Protein AF-A0A2H3NKK2-F1 (afdb_monomer_lite)

Foldseek 3Di:
DDDDDDDPPPPPDDDDPPPDPDLVRVLVVLVVVLVVLLVVLVVQLVVLVVVLVVCVVVVHPDVVNVVSVVSNVVSVVVNVVSVVSVVVSVVSVVD

InterPro domains:
  IPR003661 Signal transduction histidine kinase, dimerisation/phosphoacceptor domain [PF00512] (27-88)
  IPR003661 Signal transduction histidine kinase, dimerisation/phosphoacceptor domain [SM00388] (25-94)
  IPR003661 Signal transduction histidine kinase, dimerisation/phosphoacceptor domain [cd00082] (25-88)
  IPR036097 Signal transduction histidine kinase, dimerisation/phosphoacceptor domain superfamily [SSF47384] (25-88)

Sequence (95 aa):
MAHCTRRFFLTRPPPPMANYPDADALHRVLSEIIHDVNNPLSIIHGNAQFLIEVAKEEGDDSPVQEALRDIHDATNQLSKRLERLEDLRDELEGE

Secondary structure (DSSP, 8-state):
-----------PPPPP------HHHHHHHHHHHHHHHHHHHHHHHHHHHHHHHHHHHTT--SHHHHHHHHHHHHHHHHHHHHHHHHHHHHHTT--

Organism: NCBI:txid1469170

pLDDT: mean 78.79, std 16.06, range [39.88, 93.12]

Radius of gyration: 25.17 Å; chains: 1; bounding box: 44×58×66 Å

Structure (mmCIF, N/CA/C/O backbone):
data_AF-A0A2H3NKK2-F1
#
_entry.id   AF-A0A2H3NKK2-F1
#
loop_
_atom_site.group_PDB
_atom_site.id
_atom_site.type_symbol
_atom_site.label_atom_id
_atom_site.label_alt_id
_atom_site.label_comp_id
_atom_site.label_asym_id
_atom_site.label_entity_id
_atom_site.label_seq_id
_atom_site.pdbx_PDB_ins_code
_atom_site.Cartn_x
_atom_site.Cartn_y
_atom_site.Cartn_z
_atom_site.occupancy
_atom_site.B_iso_or_equiv
_atom_site.auth_seq_id
_atom_site.auth_comp_id
_atom_site.auth_asym_id
_atom_site.auth_atom_id
_atom_site.pdbx_PDB_model_num
ATOM 1 N N . MET A 1 1 ? 17.393 51.083 -45.472 1.00 39.88 1 MET A N 1
ATOM 2 C CA . MET A 1 1 ? 17.944 50.609 -44.184 1.00 39.88 1 MET A CA 1
ATOM 3 C C . MET A 1 1 ? 17.092 49.446 -43.703 1.00 39.88 1 MET A C 1
ATOM 5 O O . MET A 1 1 ? 15.972 49.667 -43.274 1.00 39.88 1 MET A O 1
ATOM 9 N N . ALA A 1 2 ? 17.588 48.219 -43.861 1.00 41.88 2 ALA A N 1
ATOM 10 C CA . ALA A 1 2 ? 16.956 46.994 -43.380 1.00 41.88 2 ALA A CA 1
ATOM 11 C C . ALA A 1 2 ? 17.977 46.289 -42.479 1.00 41.88 2 ALA A C 1
ATOM 13 O O . ALA A 1 2 ? 19.014 45.842 -42.964 1.00 41.88 2 ALA A O 1
ATOM 14 N N . HIS A 1 3 ? 17.726 46.255 -41.170 1.00 42.69 3 HIS A N 1
ATOM 15 C CA . HIS A 1 3 ? 18.569 45.529 -40.224 1.00 42.69 3 HIS A CA 1
ATOM 16 C C . HIS A 1 3 ? 18.006 44.122 -40.029 1.00 42.69 3 HIS A C 1
ATOM 18 O O . HIS A 1 3 ? 17.006 43.908 -39.351 1.00 42.69 3 HIS A O 1
ATOM 24 N N . CYS A 1 4 ? 18.664 43.169 -40.684 1.00 42.97 4 CYS A N 1
ATOM 25 C CA . CYS A 1 4 ? 18.510 41.739 -40.477 1.00 42.97 4 CYS A CA 1
ATOM 26 C C . CYS A 1 4 ? 19.227 41.356 -39.174 1.00 42.97 4 CYS A C 1
ATOM 28 O O . CYS A 1 4 ? 20.455 41.269 -39.139 1.00 42.97 4 CYS A O 1
ATOM 30 N N . THR A 1 5 ? 18.476 41.151 -38.092 1.00 49.03 5 THR A N 1
ATOM 31 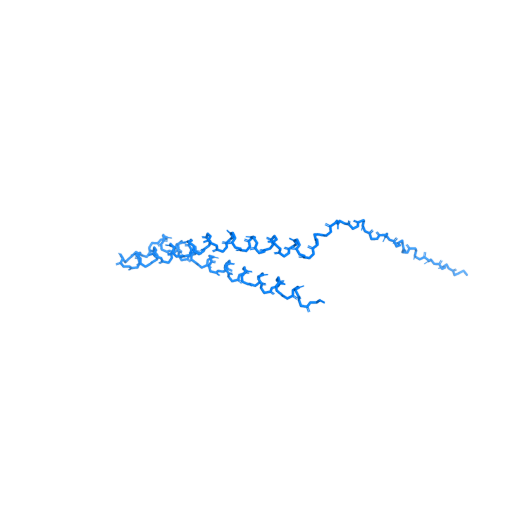C CA . THR A 1 5 ? 19.037 40.682 -36.817 1.00 49.03 5 THR A CA 1
ATOM 32 C C . THR A 1 5 ? 18.934 39.162 -36.759 1.00 49.03 5 THR A C 1
ATOM 34 O O . THR A 1 5 ? 17.911 38.589 -36.389 1.00 49.03 5 THR A O 1
ATOM 37 N N . ARG A 1 6 ? 20.015 38.496 -37.172 1.00 48.00 6 ARG A N 1
ATOM 38 C CA . ARG A 1 6 ? 20.182 37.039 -37.128 1.00 48.00 6 ARG A CA 1
ATOM 39 C C . ARG A 1 6 ? 20.330 36.603 -35.665 1.00 48.00 6 ARG A C 1
ATOM 41 O O . ARG A 1 6 ? 21.358 36.848 -35.039 1.00 48.00 6 ARG A O 1
ATOM 48 N N . ARG A 1 7 ? 19.293 35.981 -35.101 1.00 51.78 7 ARG A N 1
ATOM 49 C CA . ARG A 1 7 ? 19.315 35.412 -33.746 1.00 51.78 7 ARG A CA 1
ATOM 50 C C . ARG A 1 7 ? 20.159 34.135 -33.777 1.00 51.78 7 ARG A C 1
ATOM 52 O O . ARG A 1 7 ? 19.705 33.105 -34.264 1.00 51.78 7 ARG A O 1
ATOM 59 N N . PHE A 1 8 ? 21.401 34.222 -33.306 1.00 47.31 8 PHE A N 1
ATOM 60 C CA . PHE A 1 8 ? 22.242 33.058 -33.032 1.00 47.31 8 PHE A CA 1
ATOM 61 C C . PHE A 1 8 ? 21.591 32.245 -31.903 1.00 47.31 8 PHE A C 1
ATOM 63 O O . PHE A 1 8 ? 21.765 32.545 -30.724 1.00 47.31 8 PHE A O 1
ATOM 70 N N . PHE A 1 9 ? 20.811 31.224 -32.261 1.00 51.16 9 PHE A N 1
ATOM 71 C CA . PHE A 1 9 ? 20.544 30.111 -31.359 1.00 51.16 9 PHE A CA 1
ATOM 72 C C . PHE A 1 9 ? 21.828 29.291 -31.289 1.00 51.16 9 PHE A C 1
ATOM 74 O O . PHE A 1 9 ? 22.134 28.497 -32.175 1.00 51.16 9 PHE A O 1
ATOM 81 N N . LEU A 1 10 ? 22.617 29.558 -30.251 1.00 53.03 10 LEU A N 1
ATOM 82 C CA . LEU A 1 10 ? 23.691 28.681 -29.819 1.00 53.03 10 LEU A CA 1
ATOM 83 C C . LEU A 1 10 ? 23.069 27.311 -29.536 1.00 53.03 10 LEU A C 1
ATOM 85 O O . LEU A 1 10 ? 22.318 27.142 -28.575 1.00 53.03 10 LEU A O 1
ATOM 89 N N . THR A 1 11 ? 23.368 26.346 -30.397 1.00 57.75 11 THR A N 1
ATOM 90 C CA . THR A 1 11 ? 23.194 24.920 -30.139 1.00 57.75 11 THR A CA 1
ATOM 91 C C . THR A 1 11 ? 24.075 24.569 -28.949 1.00 57.75 11 THR A C 1
ATOM 93 O O . THR A 1 11 ? 25.268 24.300 -29.098 1.00 57.75 11 THR A O 1
ATOM 96 N N . ARG A 1 12 ? 23.512 24.652 -27.743 1.00 50.97 12 ARG A N 1
ATOM 97 C CA . ARG A 1 12 ? 24.146 24.095 -26.552 1.00 50.97 12 ARG A CA 1
ATOM 98 C C . ARG A 1 12 ? 24.349 22.601 -26.853 1.00 50.97 12 ARG A C 1
ATOM 100 O O . ARG A 1 12 ? 23.353 21.948 -27.168 1.00 50.97 12 ARG A O 1
ATOM 107 N N . PRO A 1 13 ? 25.585 22.069 -26.848 1.00 56.47 13 PRO A N 1
ATOM 108 C CA . PRO A 1 13 ? 25.771 20.634 -26.994 1.00 56.47 13 PRO A CA 1
ATOM 109 C C . PRO A 1 13 ? 24.979 19.937 -25.880 1.00 56.47 13 PRO A C 1
ATOM 111 O O . PRO A 1 13 ? 24.884 20.502 -24.779 1.00 56.47 13 PRO A O 1
ATOM 114 N N . PRO A 1 14 ? 24.370 18.767 -26.151 1.00 59.53 14 PRO A N 1
ATOM 115 C CA . PRO A 1 14 ? 23.710 18.008 -25.102 1.00 59.53 14 PRO A CA 1
ATOM 116 C C . PRO A 1 14 ? 24.705 17.825 -23.947 1.00 59.53 14 PRO A C 1
ATOM 118 O O . PRO A 1 14 ? 25.903 17.654 -24.208 1.00 59.53 14 PRO A O 1
ATOM 121 N N . PRO A 1 15 ? 24.256 17.940 -22.683 1.00 59.50 15 PRO A N 1
ATOM 122 C CA . PRO A 1 15 ? 25.133 17.690 -21.547 1.00 59.50 15 PRO A CA 1
ATOM 123 C C . PRO A 1 15 ? 25.825 16.332 -21.744 1.00 59.50 15 PRO A C 1
ATOM 125 O O . PRO A 1 15 ? 25.198 15.429 -22.309 1.00 59.50 15 PRO A O 1
ATOM 128 N N . PRO A 1 16 ? 27.106 16.188 -21.344 1.00 55.75 16 PRO A N 1
ATOM 129 C CA . PRO A 1 16 ? 27.801 14.909 -21.451 1.00 55.75 16 PRO A CA 1
ATOM 130 C C . PRO A 1 16 ? 26.899 13.858 -20.822 1.00 55.75 16 PRO A C 1
ATOM 132 O O . PRO A 1 16 ? 26.428 14.092 -19.708 1.00 55.75 16 PRO A O 1
ATOM 135 N N . MET A 1 17 ? 26.592 12.792 -21.572 1.00 51.88 17 MET A N 1
ATOM 136 C CA . MET A 1 17 ? 25.721 11.709 -21.125 1.00 51.88 17 MET A CA 1
ATOM 137 C C . MET A 1 17 ? 26.155 11.327 -19.713 1.00 51.88 17 MET A C 1
ATOM 139 O O . MET A 1 17 ? 27.193 10.692 -19.524 1.00 51.88 17 MET A O 1
ATOM 143 N N . ALA A 1 18 ? 25.387 11.771 -18.714 1.00 54.38 18 ALA A N 1
ATOM 144 C CA . ALA A 1 18 ? 25.393 11.113 -17.429 1.00 54.38 18 ALA A CA 1
ATOM 145 C C . ALA A 1 18 ? 25.158 9.653 -17.784 1.00 54.38 18 ALA A C 1
ATOM 147 O O . ALA A 1 18 ? 24.253 9.372 -18.567 1.00 54.38 18 ALA A O 1
ATOM 148 N N . ASN A 1 19 ? 26.066 8.787 -17.352 1.00 55.38 19 ASN A N 1
ATOM 149 C CA . ASN A 1 19 ? 26.046 7.368 -17.650 1.00 55.38 19 ASN A CA 1
ATOM 150 C C . ASN A 1 19 ? 24.683 6.842 -17.183 1.00 55.38 19 ASN A C 1
ATOM 152 O O . ASN A 1 19 ? 24.498 6.596 -15.991 1.00 55.38 19 ASN A O 1
ATOM 156 N N . TYR A 1 20 ? 23.693 6.827 -18.079 1.00 56.16 20 TYR A N 1
ATOM 157 C CA . TYR A 1 20 ? 22.379 6.302 -17.764 1.00 56.16 20 TYR A CA 1
ATOM 158 C C . TYR A 1 20 ? 22.638 4.841 -17.408 1.00 56.16 20 TYR A C 1
ATOM 160 O O . TYR A 1 20 ? 23.393 4.188 -18.138 1.00 56.16 20 TYR A O 1
ATOM 168 N N . PRO A 1 21 ? 22.142 4.351 -16.259 1.00 60.50 21 PRO A N 1
ATOM 169 C CA . PRO A 1 21 ? 22.272 2.937 -15.960 1.00 60.50 21 PRO A CA 1
ATOM 170 C C . PRO A 1 21 ? 21.763 2.167 -17.178 1.00 60.50 21 PRO A C 1
ATOM 172 O O . PRO A 1 21 ? 20.721 2.522 -17.731 1.00 60.50 21 PRO A O 1
ATOM 175 N N . ASP A 1 22 ? 22.541 1.174 -17.614 1.00 78.69 22 ASP A N 1
ATOM 176 C CA . ASP A 1 22 ? 22.106 0.209 -18.623 1.00 78.69 22 ASP A CA 1
ATOM 177 C C . ASP A 1 22 ? 20.685 -0.255 -18.265 1.00 78.69 22 ASP A C 1
ATOM 179 O O . ASP A 1 22 ? 20.382 -0.381 -17.073 1.00 78.69 22 ASP A O 1
ATOM 183 N N . ALA A 1 23 ? 19.801 -0.448 -19.244 1.00 80.12 23 ALA A N 1
ATOM 184 C CA . ALA A 1 23 ? 18.384 -0.729 -18.987 1.00 80.12 23 ALA A CA 1
ATOM 185 C C . ALA A 1 23 ? 18.223 -1.918 -18.016 1.00 80.12 23 ALA A C 1
ATOM 187 O O . ALA A 1 23 ? 17.445 -1.854 -17.063 1.00 80.12 23 ALA A O 1
ATOM 188 N N . ASP A 1 24 ? 19.099 -2.916 -18.148 1.00 80.62 24 ASP A N 1
ATOM 189 C CA . ASP A 1 24 ? 19.211 -4.082 -17.267 1.00 80.62 24 ASP A CA 1
ATOM 190 C C . ASP A 1 24 ? 19.638 -3.749 -15.826 1.00 80.62 24 ASP A C 1
ATOM 192 O O . ASP A 1 24 ? 19.288 -4.446 -14.867 1.00 80.62 24 ASP A O 1
ATOM 196 N N . ALA A 1 25 ? 20.472 -2.725 -15.642 1.00 82.94 25 ALA A N 1
ATOM 197 C CA . ALA A 1 25 ? 20.875 -2.244 -14.325 1.00 82.94 25 ALA A CA 1
ATOM 198 C C . ALA A 1 25 ? 19.744 -1.442 -13.668 1.00 82.94 25 ALA A C 1
ATOM 200 O O . ALA A 1 25 ? 19.495 -1.614 -12.475 1.00 82.94 25 ALA A O 1
ATOM 201 N N . LEU A 1 26 ? 19.029 -0.616 -14.440 1.00 83.06 26 LEU A N 1
ATOM 202 C CA . LEU A 1 26 ? 17.860 0.117 -13.952 1.00 83.06 26 LEU A CA 1
ATOM 203 C C . LEU A 1 26 ? 16.737 -0.842 -13.540 1.00 83.06 26 LEU A C 1
ATOM 205 O O . LEU A 1 26 ? 16.169 -0.684 -12.461 1.00 83.06 26 LEU A O 1
ATOM 209 N N . HIS A 1 27 ? 16.472 -1.865 -14.353 1.00 84.25 27 HIS A N 1
ATOM 210 C CA . HIS A 1 27 ? 15.470 -2.884 -14.064 1.00 84.25 27 HIS A CA 1
ATOM 211 C C . HIS A 1 27 ? 15.776 -3.624 -12.758 1.00 84.25 27 HIS A C 1
ATOM 213 O O . HIS A 1 27 ? 14.908 -3.740 -11.895 1.00 84.25 27 HIS A O 1
ATOM 219 N N . ARG A 1 28 ? 17.018 -4.093 -12.574 1.00 85.12 28 ARG A N 1
ATOM 220 C CA . ARG A 1 28 ? 17.418 -4.794 -11.343 1.00 85.12 28 ARG A CA 1
ATOM 221 C C . ARG A 1 28 ? 17.196 -3.944 -10.099 1.00 85.12 28 ARG A C 1
ATOM 223 O O . ARG A 1 28 ? 16.588 -4.421 -9.148 1.00 85.12 28 ARG A O 1
ATOM 230 N N . VAL A 1 29 ? 17.619 -2.682 -10.141 1.00 88.25 29 VAL A N 1
ATOM 231 C CA . VAL A 1 29 ? 17.435 -1.751 -9.021 1.00 88.25 29 VAL A CA 1
ATOM 232 C C . VAL A 1 29 ? 15.950 -1.487 -8.756 1.00 88.25 29 VAL A C 1
ATOM 234 O O . VAL A 1 29 ? 15.540 -1.458 -7.599 1.00 88.25 29 VAL A O 1
ATOM 237 N N . LEU A 1 30 ? 15.123 -1.329 -9.796 1.00 87.31 30 LEU A N 1
ATOM 238 C CA . LEU A 1 30 ? 13.675 -1.162 -9.629 1.00 87.31 30 LEU A CA 1
ATOM 239 C C . LEU A 1 30 ? 13.035 -2.398 -8.995 1.00 87.31 30 LEU A C 1
ATOM 241 O O . LEU A 1 30 ? 12.273 -2.255 -8.045 1.00 87.31 30 LEU A O 1
ATOM 245 N N . SER A 1 31 ? 13.375 -3.594 -9.468 1.00 88.19 31 SER A N 1
ATOM 246 C CA . SER A 1 31 ? 12.864 -4.851 -8.916 1.00 88.19 31 SER A CA 1
ATOM 247 C C . SER A 1 31 ? 13.278 -5.060 -7.455 1.00 88.19 31 SER A C 1
ATOM 249 O O . SER A 1 31 ? 12.44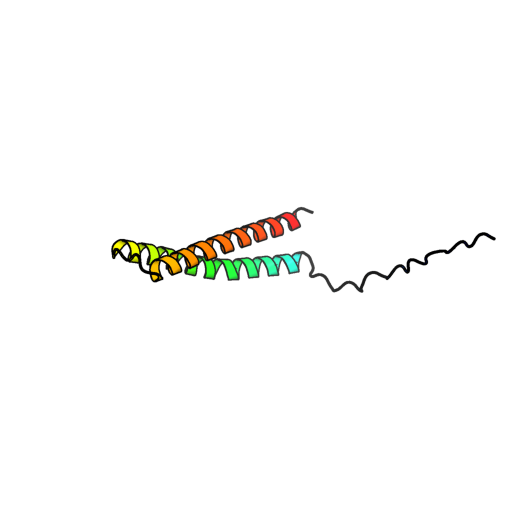1 -5.461 -6.648 1.00 88.19 31 SER A O 1
ATOM 251 N N . GLU A 1 32 ? 14.521 -4.727 -7.089 1.00 89.94 32 GLU A N 1
ATOM 252 C CA . GLU A 1 32 ? 14.986 -4.742 -5.694 1.00 89.94 32 GLU A CA 1
ATOM 253 C C . GLU A 1 32 ? 14.197 -3.754 -4.826 1.00 89.94 32 GLU A C 1
ATOM 255 O O . GLU A 1 32 ? 13.643 -4.146 -3.803 1.00 89.94 32 GLU A O 1
ATOM 260 N N . ILE A 1 33 ? 14.067 -2.493 -5.258 1.00 89.12 33 ILE A N 1
ATOM 261 C CA . ILE A 1 33 ? 13.329 -1.463 -4.509 1.00 89.12 33 ILE A CA 1
ATOM 262 C C . ILE A 1 33 ? 11.865 -1.864 -4.322 1.00 89.12 33 ILE A C 1
ATOM 264 O O . ILE A 1 33 ? 11.325 -1.742 -3.225 1.00 89.12 33 ILE A O 1
ATOM 268 N N . ILE A 1 34 ? 11.209 -2.327 -5.384 1.00 89.69 34 ILE A N 1
ATOM 269 C CA . ILE A 1 34 ? 9.805 -2.729 -5.340 1.00 89.69 34 ILE A CA 1
ATOM 270 C C . ILE A 1 34 ? 9.613 -3.868 -4.338 1.00 89.69 34 ILE A C 1
ATOM 272 O O . ILE A 1 34 ? 8.743 -3.779 -3.472 1.00 89.69 34 ILE A O 1
ATOM 276 N N . HIS A 1 35 ? 10.453 -4.903 -4.403 1.00 88.50 35 HIS A N 1
ATOM 277 C CA . HIS A 1 35 ? 10.412 -6.018 -3.463 1.00 88.50 35 HIS A CA 1
ATOM 278 C C . HIS A 1 35 ? 10.646 -5.557 -2.013 1.00 88.50 35 HIS A C 1
ATOM 280 O O . HIS A 1 35 ? 9.866 -5.888 -1.112 1.00 88.50 35 HIS A O 1
ATOM 286 N N . ASP A 1 36 ? 11.686 -4.751 -1.794 1.00 88.50 36 ASP A N 1
ATOM 287 C CA . ASP A 1 36 ? 12.096 -4.283 -0.470 1.00 88.50 36 ASP A CA 1
ATOM 288 C C . ASP A 1 36 ? 11.072 -3.350 0.177 1.00 88.50 36 ASP A C 1
ATOM 290 O O . ASP A 1 36 ? 11.011 -3.270 1.404 1.00 88.50 36 ASP A O 1
ATOM 294 N N . VAL A 1 37 ? 10.245 -2.668 -0.620 1.00 88.81 37 VAL A N 1
ATOM 295 C CA . VAL A 1 37 ? 9.155 -1.823 -0.121 1.00 88.81 37 VAL A CA 1
ATOM 296 C C . VAL A 1 37 ? 7.848 -2.614 0.028 1.00 88.81 37 VAL A C 1
ATOM 298 O O . VAL A 1 37 ? 7.144 -2.435 1.025 1.00 88.81 37 VAL A O 1
ATOM 301 N N . ASN A 1 38 ? 7.522 -3.523 -0.895 1.00 88.88 38 ASN A N 1
ATOM 302 C CA . ASN A 1 38 ? 6.286 -4.313 -0.834 1.00 88.88 38 ASN A CA 1
ATOM 303 C C . ASN A 1 38 ? 6.220 -5.207 0.411 1.00 88.88 38 ASN A C 1
ATOM 305 O O . ASN A 1 38 ? 5.158 -5.331 1.031 1.00 88.88 38 ASN A O 1
ATOM 309 N N . ASN A 1 39 ? 7.344 -5.801 0.818 1.00 83.75 39 ASN A N 1
ATOM 310 C CA . ASN A 1 39 ? 7.390 -6.682 1.983 1.00 83.75 39 ASN A CA 1
ATOM 311 C C . ASN A 1 39 ? 7.019 -5.966 3.309 1.00 83.75 39 ASN A C 1
ATOM 313 O O . ASN A 1 39 ? 6.053 -6.376 3.961 1.00 83.75 39 ASN A O 1
ATOM 317 N N . PRO A 1 40 ? 7.691 -4.871 3.724 1.00 87.44 40 PRO A N 1
ATOM 318 C CA . PRO A 1 40 ? 7.306 -4.142 4.929 1.00 87.44 40 PRO A CA 1
ATOM 319 C C . PRO A 1 40 ? 5.913 -3.509 4.824 1.00 87.44 40 PRO A C 1
ATOM 321 O O . PRO A 1 40 ? 5.202 -3.484 5.829 1.00 87.44 40 PRO A O 1
ATOM 324 N N . LEU A 1 41 ? 5.478 -3.049 3.642 1.00 91.44 41 LEU A N 1
ATOM 325 C CA . LEU A 1 41 ? 4.113 -2.534 3.469 1.00 91.44 41 LEU A CA 1
ATOM 326 C C . LEU A 1 41 ? 3.055 -3.604 3.729 1.00 91.44 41 LEU A C 1
ATOM 328 O O . LEU A 1 41 ? 2.085 -3.321 4.426 1.00 91.44 41 LEU A O 1
ATOM 332 N N . SER A 1 42 ? 3.266 -4.826 3.239 1.00 88.50 42 SER A N 1
ATOM 333 C CA . SER A 1 42 ? 2.352 -5.951 3.472 1.00 88.50 42 SER A CA 1
ATOM 334 C C . SER A 1 42 ? 2.217 -6.268 4.965 1.00 88.50 42 SER A C 1
ATOM 336 O O . SER A 1 42 ? 1.111 -6.491 5.458 1.00 88.50 42 SER A O 1
ATOM 338 N N . ILE A 1 43 ? 3.328 -6.219 5.709 1.00 91.19 43 ILE A N 1
ATOM 339 C CA . ILE A 1 43 ? 3.336 -6.424 7.166 1.00 91.19 43 ILE A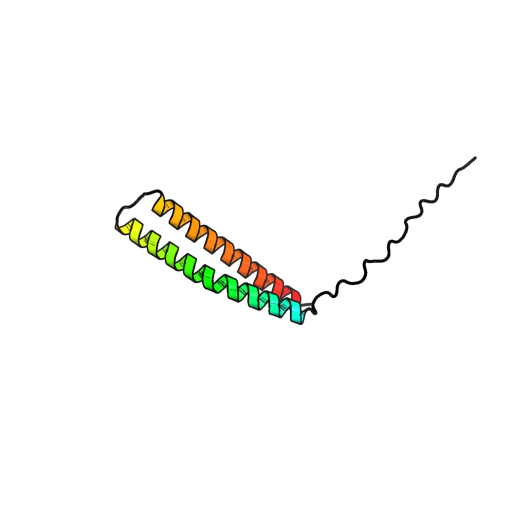 CA 1
ATOM 340 C C . ILE A 1 43 ? 2.565 -5.307 7.881 1.00 91.19 43 ILE A C 1
ATOM 342 O O . ILE A 1 43 ? 1.729 -5.588 8.740 1.00 91.19 43 ILE A O 1
ATOM 346 N N . ILE A 1 44 ? 2.827 -4.040 7.542 1.00 91.50 44 ILE A N 1
ATOM 347 C CA . ILE A 1 44 ? 2.145 -2.896 8.170 1.00 91.50 44 ILE A CA 1
ATOM 348 C C . ILE A 1 44 ? 0.646 -2.939 7.861 1.00 91.50 44 ILE A C 1
ATOM 350 O O . ILE A 1 44 ? -0.162 -2.742 8.766 1.00 91.50 44 ILE A O 1
ATOM 354 N N . HIS A 1 45 ? 0.279 -3.239 6.615 1.00 90.94 45 HIS A N 1
ATOM 355 C CA . HIS A 1 45 ? -1.106 -3.362 6.178 1.00 90.94 45 HIS A CA 1
ATOM 356 C C . HIS A 1 45 ? -1.855 -4.440 6.971 1.00 90.94 45 HIS A C 1
ATOM 358 O O . HIS A 1 45 ? -2.894 -4.154 7.564 1.00 90.94 45 HIS A O 1
ATOM 364 N N . GLY A 1 46 ? -1.287 -5.648 7.061 1.00 89.69 46 GLY A N 1
ATOM 365 C CA . GLY A 1 46 ? -1.879 -6.750 7.820 1.00 89.69 46 GLY A CA 1
ATOM 366 C C . GLY A 1 46 ? -2.014 -6.443 9.314 1.00 89.69 46 GLY A C 1
ATOM 367 O O . GLY A 1 46 ? -3.063 -6.698 9.902 1.00 89.69 46 GLY A O 1
ATOM 368 N N . ASN A 1 47 ? -0.997 -5.827 9.924 1.00 92.81 47 ASN A N 1
ATOM 369 C CA . ASN A 1 47 ? -1.055 -5.422 11.331 1.00 92.81 47 ASN A CA 1
ATOM 370 C C . ASN A 1 47 ? -2.124 -4.350 11.578 1.00 92.81 47 ASN A C 1
ATOM 372 O O . ASN A 1 47 ? -2.845 -4.419 12.571 1.00 92.81 47 ASN A O 1
ATOM 376 N N . ALA A 1 48 ? -2.241 -3.368 10.683 1.00 93.12 48 ALA A N 1
ATOM 377 C CA . ALA A 1 48 ? -3.262 -2.334 10.787 1.00 93.12 48 ALA A CA 1
ATOM 378 C C . ALA A 1 48 ? -4.667 -2.932 10.644 1.00 93.12 48 ALA A C 1
ATOM 380 O O . ALA A 1 48 ? -5.532 -2.638 11.465 1.00 93.12 48 ALA A O 1
ATOM 381 N N . GLN A 1 49 ? -4.878 -3.825 9.670 1.00 92.06 49 GLN A N 1
ATOM 382 C CA . GLN A 1 49 ? -6.145 -4.538 9.511 1.00 92.06 49 GLN A CA 1
ATOM 383 C C . GLN A 1 49 ? -6.509 -5.333 10.773 1.00 92.06 49 GLN A C 1
ATOM 385 O O . GLN A 1 49 ? -7.614 -5.177 11.291 1.00 92.06 49 GLN A O 1
ATOM 390 N N . PHE A 1 50 ? -5.574 -6.127 11.303 1.00 92.75 50 PHE A N 1
ATOM 391 C CA . PHE A 1 50 ? -5.790 -6.914 12.518 1.00 92.75 50 PHE A CA 1
ATOM 392 C C . PHE A 1 50 ? -6.197 -6.032 13.706 1.00 92.75 50 PHE A C 1
ATOM 394 O O . PHE A 1 50 ? -7.165 -6.323 14.403 1.00 92.75 50 PHE A O 1
ATOM 401 N N . LEU A 1 51 ? -5.504 -4.912 13.921 1.00 92.38 51 LEU A N 1
ATOM 402 C CA . LEU A 1 51 ? -5.821 -4.002 15.023 1.00 92.38 51 LEU A CA 1
ATOM 403 C C . LEU A 1 51 ? -7.170 -3.286 14.831 1.00 92.38 51 LEU A C 1
ATOM 405 O O . LEU A 1 51 ? -7.861 -3.035 15.816 1.00 92.38 51 LEU A O 1
ATOM 409 N N . ILE A 1 52 ? -7.578 -2.988 13.590 1.00 90.19 52 ILE A N 1
ATOM 410 C CA . ILE A 1 52 ? -8.928 -2.474 13.293 1.00 90.19 52 ILE A CA 1
ATOM 411 C C . ILE A 1 52 ? -9.991 -3.504 13.687 1.00 90.19 52 ILE A C 1
ATOM 413 O O . ILE A 1 52 ? -11.032 -3.127 14.222 1.00 90.19 52 ILE A O 1
ATOM 417 N N . GLU A 1 53 ? -9.757 -4.784 13.395 1.0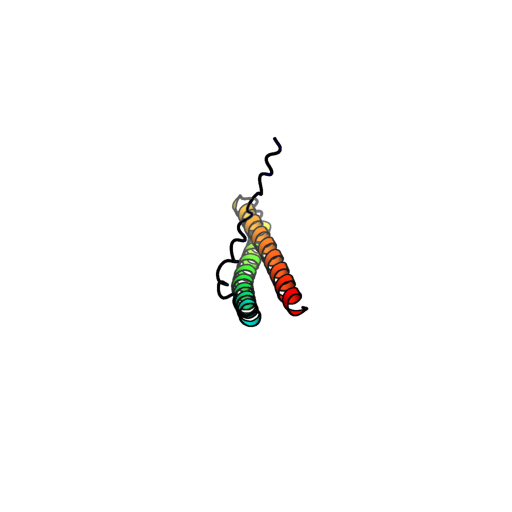0 91.25 53 GLU A N 1
ATOM 418 C CA . GLU A 1 53 ? -10.672 -5.876 13.745 1.00 91.25 53 GLU A CA 1
ATOM 419 C C . GLU A 1 53 ? -10.800 -6.019 15.268 1.00 91.25 53 GLU A C 1
ATOM 421 O O . GLU A 1 53 ? -11.921 -6.011 15.775 1.00 91.25 53 GLU A O 1
ATOM 426 N N . VAL A 1 54 ? -9.682 -6.006 16.002 1.00 90.69 54 VAL A N 1
ATOM 427 C CA . VAL A 1 54 ? -9.676 -6.033 17.478 1.00 90.69 54 VAL A CA 1
ATOM 428 C C . VAL A 1 54 ? -10.418 -4.830 18.069 1.00 90.69 54 VAL A C 1
ATOM 430 O O . VAL A 1 54 ? -11.307 -5.000 18.899 1.00 90.69 54 VAL A O 1
ATOM 433 N N . ALA A 1 55 ? -10.118 -3.612 17.609 1.00 89.12 55 ALA A N 1
ATOM 434 C CA . ALA A 1 55 ? -10.775 -2.403 18.110 1.00 89.12 55 ALA A CA 1
ATOM 435 C C . ALA A 1 55 ? -12.294 -2.421 17.857 1.00 89.12 55 ALA A C 1
ATOM 437 O O . ALA A 1 55 ? -13.079 -1.994 18.701 1.00 89.12 55 ALA A O 1
ATOM 438 N N . LYS A 1 56 ? -12.735 -2.955 16.708 1.00 86.50 56 LYS A N 1
ATOM 439 C CA . LYS A 1 56 ? -14.165 -3.142 16.415 1.00 86.50 56 LYS A CA 1
A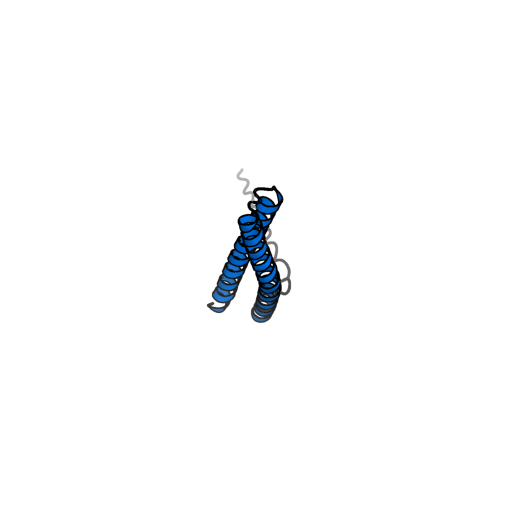TOM 440 C C . LYS A 1 56 ? -14.831 -4.129 17.373 1.00 86.50 56 LYS A C 1
ATOM 442 O O . LYS A 1 56 ? -15.955 -3.869 17.793 1.00 86.50 56 LYS A O 1
ATOM 447 N N . GLU A 1 57 ? -14.174 -5.240 17.707 1.00 89.19 57 GLU A N 1
ATOM 448 C CA . GLU A 1 57 ? -14.704 -6.227 18.660 1.00 89.19 57 GLU A CA 1
ATOM 449 C C . GLU A 1 57 ? -14.835 -5.656 20.077 1.00 89.19 57 GLU A C 1
ATOM 451 O O . GLU A 1 57 ? -15.807 -5.953 20.773 1.00 89.19 57 GLU A O 1
ATOM 456 N N . GLU A 1 58 ? -13.908 -4.788 20.485 1.00 88.94 58 GLU A N 1
ATOM 457 C CA . GLU A 1 58 ? -13.946 -4.111 21.787 1.00 88.94 58 GLU A CA 1
ATOM 458 C C . GLU A 1 58 ? -14.935 -2.929 21.838 1.00 88.94 58 GLU A C 1
ATOM 460 O O . GLU A 1 58 ? -15.157 -2.352 22.905 1.00 88.94 58 GLU A O 1
ATOM 465 N N . GLY A 1 59 ? -15.572 -2.586 20.711 1.00 83.94 59 GLY A N 1
ATOM 466 C CA . GLY A 1 59 ? -16.469 -1.434 20.604 1.00 83.94 59 GLY A CA 1
ATOM 467 C C . GLY A 1 59 ? -15.736 -0.094 20.706 1.00 83.94 59 GLY A C 1
ATOM 468 O O . GLY A 1 59 ? -16.324 0.896 21.143 1.00 83.94 59 GLY A O 1
ATOM 469 N N . ASP A 1 60 ? -14.454 -0.071 20.342 1.00 78.44 60 ASP A N 1
ATOM 470 C CA . ASP A 1 60 ? -13.614 1.113 20.413 1.00 78.44 60 ASP A CA 1
ATOM 471 C C . ASP A 1 60 ? -13.749 1.976 19.150 1.00 78.44 60 ASP A C 1
ATOM 473 O O . ASP A 1 60 ? -13.187 1.660 18.101 1.00 78.44 60 ASP A O 1
ATOM 477 N N . ASP A 1 61 ? -14.464 3.095 19.277 1.00 75.81 61 ASP A N 1
ATOM 478 C CA . ASP A 1 61 ? -14.538 4.173 18.276 1.00 75.81 61 ASP A CA 1
ATOM 479 C C . ASP A 1 61 ? -13.511 5.296 18.558 1.00 75.81 61 ASP A C 1
ATOM 481 O O . ASP A 1 61 ? -13.699 6.454 18.172 1.00 75.81 61 ASP A O 1
ATOM 485 N N . SER A 1 62 ? -12.422 5.000 19.277 1.00 83.62 62 SER A N 1
ATOM 486 C CA . SER A 1 62 ? -11.412 6.000 19.626 1.00 83.62 62 SER A CA 1
ATOM 487 C C . SER A 1 62 ? -10.636 6.544 18.412 1.00 83.62 62 SER A C 1
ATOM 489 O O . SER A 1 62 ? -10.566 5.917 17.349 1.00 83.62 62 SER A O 1
ATOM 491 N N . PRO A 1 63 ? -9.923 7.676 18.592 1.00 79.44 63 PRO A N 1
ATOM 492 C CA . PRO A 1 63 ? -8.933 8.161 17.629 1.00 79.44 63 PRO A CA 1
ATOM 493 C C . PRO A 1 63 ? -7.848 7.135 17.260 1.00 79.44 63 PRO A C 1
ATOM 495 O O . PRO A 1 63 ? -7.198 7.277 16.227 1.00 79.44 63 PRO A O 1
ATOM 498 N N . VAL A 1 64 ? -7.639 6.093 18.076 1.00 82.88 64 VAL A N 1
ATOM 499 C CA . VAL A 1 64 ? -6.720 4.996 17.739 1.00 82.88 64 VAL A CA 1
ATOM 500 C C . VAL A 1 64 ? -7.282 4.178 16.578 1.00 82.88 64 VAL A C 1
ATOM 502 O O . VAL A 1 64 ? -6.551 3.869 15.642 1.00 82.88 64 VAL A O 1
ATOM 505 N N . GLN A 1 65 ? -8.584 3.890 16.580 1.00 86.25 65 GLN A N 1
ATOM 506 C CA . GLN A 1 65 ? -9.247 3.165 15.498 1.00 86.25 65 GLN A CA 1
ATOM 507 C C . GLN A 1 65 ? -9.221 3.955 14.176 1.00 86.25 65 GLN A C 1
ATOM 509 O O . GLN A 1 65 ? -9.057 3.371 13.104 1.00 86.25 65 GLN A O 1
ATOM 514 N N . GLU A 1 66 ? -9.351 5.286 14.239 1.00 88.06 66 GLU A N 1
ATOM 515 C CA . GLU A 1 66 ? -9.164 6.180 13.086 1.00 88.06 66 GLU A CA 1
ATOM 516 C C . GLU A 1 66 ? -7.721 6.137 12.566 1.00 88.06 66 GLU A C 1
ATOM 518 O O . GLU A 1 66 ? -7.512 5.845 11.392 1.00 88.06 66 GLU A O 1
ATOM 523 N N . ALA A 1 67 ? -6.725 6.290 13.443 1.00 85.81 67 ALA A N 1
ATOM 524 C CA . ALA A 1 67 ? -5.317 6.223 13.053 1.00 85.81 67 ALA A CA 1
ATOM 525 C C . ALA A 1 67 ? -4.933 4.869 12.422 1.00 85.81 67 ALA A C 1
ATOM 527 O O . ALA A 1 67 ? -4.145 4.818 11.477 1.00 85.81 67 ALA A O 1
ATOM 528 N N . LEU A 1 68 ? -5.497 3.761 12.913 1.00 89.94 68 LEU A N 1
ATOM 529 C CA . LEU A 1 68 ? -5.271 2.436 12.333 1.00 89.94 68 LEU A CA 1
ATOM 530 C C . LEU A 1 68 ? -5.866 2.315 10.926 1.00 89.94 68 LEU A C 1
ATOM 532 O O . LEU A 1 68 ? -5.213 1.757 10.041 1.00 89.94 68 LEU A O 1
ATOM 536 N N . ARG A 1 69 ? -7.065 2.871 10.696 1.00 90.00 69 ARG A N 1
ATOM 537 C CA . ARG A 1 69 ? -7.664 2.960 9.354 1.00 90.00 69 ARG A CA 1
ATOM 538 C C . ARG A 1 69 ? -6.805 3.793 8.412 1.00 90.00 69 ARG A C 1
ATOM 540 O O . ARG A 1 69 ? -6.535 3.345 7.303 1.00 90.00 69 ARG A O 1
ATOM 547 N N . ASP A 1 70 ? -6.302 4.933 8.870 1.00 92.44 70 ASP A N 1
ATOM 548 C CA . ASP A 1 70 ? -5.433 5.787 8.059 1.00 92.44 70 ASP A CA 1
ATOM 549 C C . ASP A 1 70 ? -4.142 5.064 7.645 1.00 92.44 70 ASP A C 1
ATOM 551 O O . ASP A 1 70 ? -3.731 5.136 6.486 1.00 92.44 70 ASP A O 1
ATOM 555 N N . ILE A 1 71 ? -3.515 4.315 8.561 1.00 91.88 71 ILE A N 1
ATOM 556 C CA . ILE A 1 71 ? -2.320 3.505 8.262 1.00 91.88 71 ILE A CA 1
ATOM 557 C C . ILE A 1 71 ? -2.650 2.398 7.253 1.00 91.88 71 ILE A C 1
ATOM 559 O O . ILE A 1 71 ? -1.910 2.188 6.285 1.00 91.88 71 ILE A O 1
ATOM 563 N N . HIS A 1 72 ? -3.760 1.692 7.454 1.00 92.31 72 HIS A N 1
ATOM 564 C CA . HIS A 1 72 ? -4.221 0.652 6.538 1.00 92.31 72 HIS A CA 1
ATOM 565 C C . HIS A 1 72 ? -4.465 1.206 5.123 1.00 92.31 72 HIS A C 1
ATOM 567 O O . HIS A 1 72 ? -4.015 0.630 4.129 1.00 92.31 72 HIS A O 1
ATOM 573 N N . ASP A 1 73 ? -5.116 2.360 5.019 1.00 89.94 73 ASP A N 1
ATOM 574 C CA . ASP A 1 73 ? -5.454 2.967 3.736 1.00 89.94 73 ASP A CA 1
ATOM 575 C C . ASP A 1 73 ? -4.230 3.576 3.047 1.00 89.94 73 ASP A C 1
ATOM 577 O O . ASP A 1 73 ? -4.091 3.471 1.824 1.00 89.94 73 ASP A O 1
ATOM 581 N N . ALA A 1 74 ? -3.307 4.167 3.809 1.00 88.50 74 ALA A N 1
ATOM 582 C CA . ALA A 1 74 ? -2.044 4.675 3.287 1.00 88.50 74 ALA A CA 1
ATOM 583 C C . ALA A 1 74 ? -1.161 3.545 2.740 1.00 88.50 74 ALA A C 1
ATOM 585 O O . ALA A 1 74 ? -0.615 3.671 1.642 1.00 88.50 74 ALA A O 1
ATOM 586 N N . THR A 1 75 ? -1.050 2.424 3.460 1.00 91.06 75 THR A N 1
ATOM 587 C CA . THR A 1 75 ? -0.285 1.260 2.983 1.00 91.06 75 THR A CA 1
ATOM 588 C C . THR A 1 75 ? -0.884 0.667 1.715 1.00 91.06 75 THR A C 1
ATOM 590 O O . THR A 1 75 ? -0.153 0.458 0.752 1.00 91.06 75 THR A O 1
ATOM 593 N N . ASN A 1 76 ? -2.210 0.524 1.645 1.00 87.44 76 ASN A N 1
ATOM 594 C CA . ASN A 1 76 ? -2.901 0.065 0.439 1.00 87.44 76 ASN A CA 1
ATOM 595 C C . ASN A 1 76 ? -2.668 1.000 -0.768 1.00 87.44 76 ASN A C 1
ATOM 597 O O . ASN A 1 76 ? -2.432 0.554 -1.890 1.00 87.44 76 ASN A O 1
ATOM 601 N N . GLN A 1 77 ? -2.701 2.321 -0.556 1.00 89.88 77 GLN A N 1
ATOM 602 C CA . GLN A 1 77 ? -2.387 3.292 -1.612 1.00 89.88 77 GLN A CA 1
ATOM 603 C C . GLN A 1 77 ? -0.937 3.191 -2.093 1.00 89.88 77 GLN A C 1
ATOM 605 O O . GLN A 1 77 ? -0.680 3.371 -3.284 1.00 89.88 77 GLN A O 1
ATOM 610 N N . LEU A 1 78 ? 0.008 2.927 -1.189 1.00 90.19 78 LEU A N 1
ATOM 611 C CA . LEU A 1 78 ? 1.413 2.746 -1.542 1.00 90.19 78 LEU A CA 1
ATOM 612 C C . LEU A 1 78 ? 1.636 1.452 -2.327 1.00 90.19 78 LEU A C 1
ATOM 614 O O . LEU A 1 78 ? 2.300 1.510 -3.359 1.00 90.19 78 LEU A O 1
ATOM 618 N N . SER A 1 79 ? 1.018 0.340 -1.922 1.00 88.94 79 SER A N 1
ATOM 619 C CA . SER A 1 79 ? 1.068 -0.925 -2.668 1.00 88.94 79 SER A CA 1
ATOM 620 C C . SER A 1 79 ? 0.588 -0.749 -4.110 1.00 88.94 79 SER A C 1
ATOM 622 O O . SER A 1 79 ? 1.319 -1.071 -5.037 1.00 88.94 79 SER A O 1
ATOM 624 N N . LYS A 1 80 ? -0.555 -0.086 -4.329 1.00 89.50 80 LYS A N 1
ATOM 625 C CA . LYS A 1 80 ? -1.063 0.203 -5.687 1.00 89.50 80 LYS A CA 1
ATOM 626 C C . LYS A 1 80 ? -0.114 1.055 -6.534 1.00 89.50 80 LYS A C 1
ATOM 628 O O . LYS A 1 80 ? -0.071 0.932 -7.755 1.00 89.50 80 LYS A O 1
ATOM 633 N N . ARG A 1 81 ? 0.623 1.979 -5.909 1.00 90.00 81 ARG A N 1
ATOM 634 C CA . ARG A 1 81 ? 1.621 2.801 -6.614 1.00 90.00 81 ARG A CA 1
ATOM 635 C C . ARG A 1 81 ? 2.857 1.988 -6.990 1.00 90.00 81 ARG A C 1
ATOM 637 O O . ARG A 1 81 ? 3.447 2.277 -8.025 1.00 90.00 81 ARG A O 1
ATOM 644 N N . LEU A 1 82 ? 3.235 1.011 -6.167 1.00 91.25 82 LEU A N 1
ATOM 645 C CA . LEU A 1 82 ? 4.332 0.088 -6.456 1.00 91.25 82 LEU A CA 1
ATOM 646 C C . LEU A 1 82 ? 3.945 -0.908 -7.545 1.00 91.25 82 LEU A C 1
ATOM 648 O O . LEU A 1 82 ? 4.724 -1.078 -8.469 1.00 91.25 82 LEU A O 1
ATOM 652 N N . GLU A 1 83 ? 2.723 -1.443 -7.522 1.00 89.81 83 GLU A N 1
ATOM 653 C CA . GLU A 1 83 ? 2.170 -2.245 -8.626 1.00 89.81 83 GLU A CA 1
ATOM 654 C C . GLU A 1 83 ? 2.228 -1.466 -9.949 1.00 89.81 83 GLU A C 1
ATOM 656 O O . GLU A 1 83 ? 2.730 -1.959 -10.952 1.00 89.81 83 GLU A O 1
ATOM 661 N N . ARG A 1 84 ? 1.835 -0.182 -9.953 1.00 89.75 84 ARG A N 1
ATOM 662 C CA . ARG A 1 84 ? 1.968 0.642 -11.165 1.00 89.75 84 ARG A CA 1
ATOM 663 C C . ARG A 1 84 ? 3.427 0.858 -11.588 1.00 89.75 84 ARG A C 1
ATOM 665 O O . ARG A 1 84 ? 3.690 1.085 -12.767 1.00 89.75 84 ARG A O 1
ATOM 672 N N . LEU A 1 85 ? 4.370 0.850 -10.648 1.00 89.44 85 LEU A N 1
ATOM 673 C CA . LEU A 1 85 ? 5.795 0.946 -10.958 1.00 89.44 85 LEU A CA 1
ATOM 674 C C . LEU A 1 85 ? 6.327 -0.364 -11.556 1.00 89.44 85 LEU A C 1
ATOM 676 O O . LEU A 1 85 ? 7.166 -0.297 -12.450 1.00 89.44 85 LEU A O 1
ATOM 680 N N . GLU A 1 86 ? 5.822 -1.517 -11.107 1.00 88.00 86 GLU A N 1
ATOM 681 C CA . GLU A 1 86 ? 6.065 -2.825 -11.735 1.00 88.00 86 GLU A CA 1
ATOM 682 C C . GLU A 1 86 ? 5.575 -2.823 -13.184 1.00 88.00 86 GLU A C 1
ATOM 684 O O . GLU A 1 86 ? 6.365 -3.115 -14.077 1.00 88.00 86 GLU A O 1
ATOM 689 N N . ASP A 1 87 ? 4.338 -2.377 -13.436 1.00 87.69 87 ASP A N 1
ATOM 690 C CA . ASP A 1 87 ? 3.794 -2.284 -14.798 1.00 87.69 87 ASP A CA 1
ATOM 691 C C . ASP A 1 87 ? 4.683 -1.424 -15.708 1.00 87.69 87 ASP A C 1
ATOM 693 O O . ASP A 1 87 ? 4.999 -1.805 -16.829 1.00 87.69 87 ASP A O 1
ATOM 697 N N . LEU A 1 88 ? 5.103 -0.246 -15.228 1.00 86.00 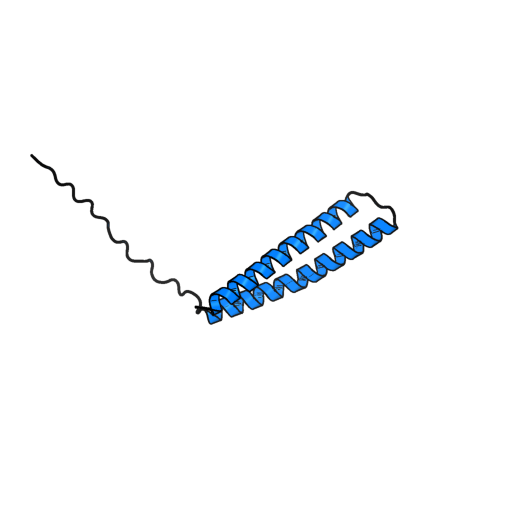88 LEU A N 1
ATOM 698 C CA . LEU A 1 88 ? 5.956 0.664 -15.997 1.00 86.00 88 LEU A CA 1
ATOM 699 C C . LEU A 1 88 ? 7.351 0.081 -16.238 1.00 86.00 88 LEU A C 1
ATOM 701 O O . LEU A 1 88 ? 7.939 0.328 -17.287 1.00 86.00 88 LEU A O 1
ATOM 705 N N . ARG A 1 89 ? 7.896 -0.666 -15.272 1.00 85.31 89 ARG A N 1
ATOM 706 C CA . ARG A 1 89 ? 9.159 -1.393 -15.433 1.00 85.31 89 ARG A CA 1
ATOM 707 C C . ARG A 1 89 ? 9.025 -2.454 -16.526 1.00 85.31 89 ARG A C 1
ATOM 709 O O . ARG A 1 89 ? 9.940 -2.577 -17.332 1.00 85.31 89 ARG A O 1
ATOM 716 N N . ASP A 1 90 ? 7.911 -3.175 -16.566 1.00 84.88 90 ASP A N 1
ATOM 717 C CA . ASP A 1 90 ? 7.667 -4.234 -17.550 1.00 84.88 90 ASP A CA 1
ATOM 718 C C . ASP A 1 90 ? 7.366 -3.651 -18.945 1.00 84.88 90 ASP A C 1
ATOM 720 O O . ASP A 1 90 ? 7.826 -4.179 -19.954 1.00 84.88 90 ASP A O 1
ATOM 724 N N . GLU A 1 91 ? 6.673 -2.507 -19.027 1.00 84.25 91 GLU A N 1
ATOM 725 C CA . GLU A 1 91 ? 6.472 -1.750 -20.275 1.00 84.25 91 GLU A CA 1
ATOM 726 C C . GLU A 1 91 ? 7.817 -1.329 -20.910 1.00 84.25 91 GLU A C 1
ATOM 728 O O . GLU A 1 91 ? 7.943 -1.334 -22.135 1.00 84.25 91 GLU A O 1
ATOM 733 N N . LEU A 1 92 ? 8.840 -1.027 -20.098 1.00 77.50 92 LEU A N 1
ATOM 734 C CA . LEU A 1 92 ? 10.193 -0.703 -20.574 1.00 77.50 92 LEU A CA 1
ATOM 735 C C . LEU A 1 92 ? 10.954 -1.912 -21.154 1.00 77.50 92 LEU A C 1
ATOM 737 O O . LEU A 1 92 ? 11.952 -1.704 -21.838 1.00 77.50 92 LEU A O 1
ATOM 741 N N . GLU A 1 93 ? 10.514 -3.152 -20.913 1.00 68.81 93 GLU A N 1
ATOM 742 C CA . GLU A 1 93 ? 11.093 -4.358 -21.535 1.00 68.81 93 GLU A CA 1
ATOM 743 C C . GLU A 1 93 ? 10.551 -4.620 -22.954 1.00 68.81 93 GLU A C 1
ATOM 745 O O . GLU A 1 93 ? 11.085 -5.464 -23.676 1.00 68.81 93 GLU A O 1
ATOM 750 N N . GLY A 1 94 ? 9.469 -3.936 -23.350 1.00 59.50 94 GLY A N 1
ATOM 751 C CA . GLY A 1 94 ? 8.741 -4.170 -24.601 1.00 59.50 94 GLY A CA 1
ATOM 752 C C . GLY A 1 94 ? 9.193 -3.354 -25.824 1.00 59.50 94 GLY A C 1
ATOM 753 O O . GLY A 1 94 ? 8.567 -3.499 -26.879 1.00 59.50 94 GLY A O 1
ATOM 754 N N . GLU A 1 95 ? 10.226 -2.510 -25.704 1.00 44.78 95 GLU A N 1
ATOM 755 C CA . GLU A 1 95 ? 10.828 -1.693 -26.786 1.00 44.78 95 GLU A CA 1
ATOM 756 C C . GLU A 1 95 ? 12.188 -2.236 -27.254 1.00 44.78 95 GLU A C 1
ATOM 758 O O . GLU A 1 95 ? 12.445 -2.178 -28.483 1.00 44.78 95 GLU A O 1
#